Protein AF-A0A1Q3WWW4-F1 (afdb_monomer_lite)

Secondary structure (DSSP, 8-state):
-HHHHHHHHHHHHHHIIIIISSTTTTTS-HHHHHHHHHHHHHHHHHHHHHHHTT-S-HHHHHHHHHHHHHHHHHHHHHHHHHHHH----HHHHHHHHHHHHHHHSSHHHHHHHHHHHHHHHHS----

Structure (mmCIF, N/CA/C/O backbone):
data_AF-A0A1Q3WWW4-F1
#
_entry.id   AF-A0A1Q3WWW4-F1
#
loop_
_atom_site.group_PDB
_atom_site.id
_atom_site.type_symbol
_atom_site.label_atom_id
_atom_site.label_alt_id
_atom_site.label_comp_id
_atom_site.label_asym_id
_atom_site.label_entity_id
_atom_site.label_seq_id
_atom_site.pdbx_PDB_ins_code
_atom_site.Cartn_x
_atom_site.Cartn_y
_atom_site.Cartn_z
_atom_site.occupancy
_atom_site.B_iso_or_equiv
_atom_site.auth_seq_id
_atom_site.auth_comp_id
_atom_site.auth_asym_id
_atom_site.auth_atom_id
_atom_site.pdbx_PDB_model_num
ATOM 1 N N . MET A 1 1 ? -10.624 8.263 11.941 1.00 84.12 1 MET A N 1
ATOM 2 C CA . MET A 1 1 ? -11.053 7.306 10.898 1.00 84.12 1 MET A CA 1
ATOM 3 C C . MET A 1 1 ? -11.482 8.003 9.623 1.00 84.12 1 MET A C 1
ATOM 5 O O . MET A 1 1 ? -10.753 7.874 8.657 1.00 84.12 1 MET A O 1
ATOM 9 N N . TRP A 1 2 ? -12.569 8.783 9.613 1.00 86.62 2 TRP A N 1
ATOM 10 C CA . TRP A 1 2 ? -13.037 9.463 8.392 1.00 86.62 2 TRP A CA 1
ATOM 11 C C . TRP A 1 2 ? -11.989 10.378 7.749 1.00 86.62 2 TRP A C 1
ATOM 13 O O . TRP A 1 2 ? -11.775 10.297 6.549 1.00 86.62 2 TRP A O 1
ATOM 23 N N . LEU A 1 3 ? -11.243 11.145 8.553 1.00 90.19 3 LEU A N 1
ATOM 24 C CA . LEU A 1 3 ? -10.111 11.938 8.055 1.00 90.19 3 LEU A CA 1
ATOM 25 C C . LEU A 1 3 ? -9.035 11.080 7.372 1.00 90.19 3 LEU A C 1
ATOM 27 O O . LEU A 1 3 ? -8.548 11.445 6.312 1.00 90.19 3 LEU A O 1
ATOM 31 N N . ALA A 1 4 ? -8.690 9.922 7.943 1.00 90.06 4 ALA A N 1
ATOM 32 C CA . ALA A 1 4 ? -7.720 9.016 7.329 1.00 90.06 4 ALA A CA 1
ATOM 33 C C . ALA A 1 4 ? -8.258 8.413 6.025 1.00 90.06 4 ALA A C 1
ATOM 35 O O . ALA A 1 4 ? -7.513 8.293 5.064 1.00 90.06 4 ALA A O 1
ATOM 36 N N . PHE A 1 5 ? -9.552 8.095 5.970 1.00 91.25 5 PHE A N 1
ATOM 37 C CA . PHE A 1 5 ? -10.196 7.610 4.753 1.00 91.25 5 PHE A CA 1
ATOM 38 C C . PHE A 1 5 ? -10.179 8.661 3.635 1.00 91.25 5 PHE A C 1
ATOM 40 O O . PHE A 1 5 ? -9.765 8.356 2.523 1.00 91.25 5 PHE A O 1
ATOM 47 N N . ILE A 1 6 ? -10.531 9.914 3.945 1.00 93.62 6 ILE A N 1
ATOM 48 C CA . ILE A 1 6 ? -10.468 11.039 2.996 1.00 93.62 6 ILE A CA 1
ATOM 49 C C . ILE A 1 6 ? -9.032 11.258 2.506 1.00 93.62 6 ILE A C 1
ATOM 51 O O . ILE A 1 6 ? -8.810 11.433 1.312 1.00 93.62 6 ILE A O 1
ATOM 55 N N . LEU A 1 7 ? -8.046 11.199 3.4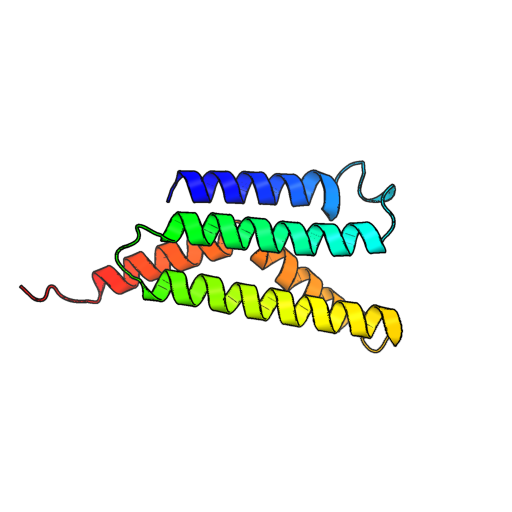06 1.00 93.38 7 LEU A N 1
ATOM 56 C CA . LEU A 1 7 ? -6.635 11.319 3.035 1.00 93.38 7 LEU A CA 1
ATOM 57 C C . LEU A 1 7 ? -6.177 10.170 2.125 1.00 93.38 7 LEU A C 1
ATOM 59 O O . LEU A 1 7 ? -5.471 10.424 1.156 1.00 93.38 7 LEU A O 1
ATOM 63 N N . ILE A 1 8 ? -6.599 8.929 2.384 1.00 92.75 8 ILE A N 1
ATOM 64 C CA . ILE A 1 8 ? -6.300 7.786 1.504 1.00 92.75 8 ILE A CA 1
ATOM 65 C C . ILE A 1 8 ? -6.945 7.980 0.127 1.00 92.75 8 ILE A C 1
ATOM 67 O O . ILE A 1 8 ? -6.294 7.719 -0.878 1.00 92.75 8 ILE A O 1
ATOM 71 N N . ILE A 1 9 ? -8.180 8.490 0.057 1.00 93.75 9 ILE A N 1
ATOM 72 C CA . ILE A 1 9 ? -8.831 8.826 -1.220 1.00 93.75 9 ILE A CA 1
ATOM 73 C C . ILE A 1 9 ? -8.029 9.895 -1.969 1.00 93.75 9 ILE A C 1
ATOM 75 O O . ILE A 1 9 ? -7.773 9.735 -3.158 1.00 93.75 9 ILE A O 1
ATOM 79 N N . ALA A 1 10 ? -7.586 10.954 -1.286 1.00 93.25 10 ALA A N 1
ATOM 80 C CA . ALA A 1 10 ? -6.778 12.006 -1.899 1.00 93.25 10 ALA A CA 1
ATOM 81 C C . ALA A 1 10 ? -5.425 11.477 -2.412 1.00 93.25 10 ALA A C 1
ATOM 83 O O . ALA A 1 10 ? -5.004 11.831 -3.512 1.00 93.25 10 ALA A O 1
ATOM 84 N N . LEU A 1 11 ? -4.765 10.593 -1.655 1.00 92.12 11 LEU A N 1
ATOM 85 C CA . LEU A 1 11 ? -3.526 9.929 -2.077 1.00 92.12 11 LEU A CA 1
ATOM 86 C C . LEU A 1 11 ? -3.753 9.000 -3.276 1.00 92.12 11 LEU A C 1
ATOM 88 O O . LEU A 1 11 ? -2.967 9.028 -4.218 1.00 92.12 11 LEU A O 1
ATOM 92 N N . CYS A 1 12 ? -4.838 8.223 -3.273 1.00 91.38 12 CYS A N 1
ATOM 93 C CA . CYS A 1 12 ? -5.232 7.374 -4.397 1.00 91.38 12 CYS A CA 1
ATOM 94 C C . CYS A 1 12 ? -5.518 8.205 -5.654 1.00 91.38 12 CYS A C 1
ATOM 96 O O . CYS A 1 12 ? -5.105 7.837 -6.751 1.00 91.38 12 CYS A O 1
ATOM 98 N N . TRP A 1 13 ? -6.207 9.337 -5.504 1.00 90.62 13 TRP A N 1
ATOM 99 C CA . TRP A 1 13 ? -6.474 10.254 -6.608 1.00 90.62 13 TRP A CA 1
ATOM 100 C C . TRP A 1 13 ? -5.179 10.848 -7.174 1.00 90.62 13 TRP A C 1
ATOM 102 O O . TRP A 1 13 ? -5.008 10.907 -8.390 1.00 90.62 13 TRP A O 1
ATOM 112 N N . LEU A 1 14 ? -4.232 11.220 -6.305 1.00 88.62 14 LEU A N 1
ATOM 113 C CA . LEU A 1 14 ? -2.906 11.686 -6.714 1.00 88.62 14 LEU A CA 1
ATOM 114 C C . LEU A 1 14 ? -2.160 10.592 -7.490 1.00 88.62 14 LEU A C 1
ATOM 116 O O . LEU A 1 14 ? -1.618 10.871 -8.559 1.00 88.62 14 LEU A O 1
ATOM 120 N N . ASP A 1 15 ? -2.176 9.348 -7.004 1.00 86.06 15 ASP A N 1
ATOM 121 C CA . ASP A 1 15 ? -1.559 8.221 -7.710 1.00 86.06 15 ASP A CA 1
ATOM 122 C C . ASP A 1 15 ? -2.132 8.042 -9.114 1.00 86.06 15 ASP A C 1
ATOM 124 O O . ASP A 1 15 ? -1.390 7.954 -10.096 1.00 86.06 15 ASP A O 1
ATOM 128 N N . TYR A 1 16 ? -3.457 8.080 -9.219 1.00 84.38 16 TYR A N 1
ATOM 129 C CA . TYR A 1 16 ? -4.155 7.941 -10.485 1.00 84.38 16 TYR A CA 1
ATOM 130 C C . TYR A 1 16 ? -3.798 9.068 -11.467 1.00 84.38 16 TYR A C 1
ATOM 132 O O . TYR A 1 16 ? -3.390 8.804 -12.601 1.00 84.38 16 TYR A O 1
ATOM 140 N N . GLN A 1 17 ? -3.846 10.320 -11.007 1.00 83.06 17 GLN A N 1
ATOM 141 C CA . GLN A 1 17 ? -3.647 11.502 -11.846 1.00 83.06 17 GLN A CA 1
ATOM 142 C C . GLN A 1 17 ? -2.185 11.734 -12.253 1.00 83.06 17 GLN A C 1
ATOM 144 O O . GLN A 1 17 ? -1.923 12.265 -13.330 1.00 83.06 17 GLN A O 1
ATOM 149 N N . PHE A 1 18 ? -1.209 11.384 -11.417 1.00 78.69 18 PHE A N 1
ATOM 150 C CA . PHE A 1 18 ? 0.200 11.687 -11.702 1.00 78.69 18 PHE A CA 1
ATOM 151 C C . PHE A 1 18 ? 1.004 10.479 -12.161 1.00 78.69 18 PHE A C 1
ATOM 153 O O . PHE A 1 18 ? 1.945 10.649 -12.941 1.00 78.69 18 PHE A O 1
ATOM 160 N N . PHE A 1 19 ? 0.656 9.281 -11.692 1.00 75.88 19 PHE A N 1
ATOM 161 C CA . PHE A 1 19 ? 1.489 8.100 -11.875 1.00 75.88 19 PHE A CA 1
ATOM 162 C C . PHE A 1 19 ? 0.797 6.964 -12.616 1.00 75.88 19 PHE A C 1
ATOM 164 O O . PHE A 1 19 ? 1.516 6.137 -13.157 1.00 75.88 19 PHE A O 1
ATOM 171 N N . THR A 1 20 ? -0.533 6.885 -12.692 1.00 72.38 20 THR A N 1
ATOM 172 C CA . THR A 1 20 ? -1.206 5.778 -13.400 1.00 72.38 20 THR A CA 1
ATOM 173 C C . THR A 1 20 ? -1.708 6.192 -14.783 1.00 72.38 20 THR A C 1
ATOM 175 O O . THR A 1 20 ? -1.267 5.580 -15.758 1.00 72.38 20 THR A O 1
ATOM 178 N N . GLU A 1 21 ? -2.517 7.253 -14.892 1.00 65.81 21 GLU A N 1
ATOM 179 C CA . GLU A 1 21 ? -3.215 7.609 -16.145 1.00 65.81 21 GLU A CA 1
ATOM 180 C C . GLU A 1 21 ? -3.083 9.070 -16.613 1.00 65.81 21 GLU A C 1
ATOM 182 O O . GLU A 1 21 ? -3.385 9.357 -17.768 1.00 65.81 21 GLU A O 1
ATOM 187 N N . GLY A 1 22 ? -2.645 10.025 -15.785 1.00 60.66 22 GLY A N 1
ATOM 188 C CA . GLY A 1 22 ? -2.691 11.437 -16.200 1.00 60.66 22 GLY A CA 1
ATOM 189 C C . GLY A 1 22 ? -1.490 11.961 -17.003 1.00 60.66 22 GLY A C 1
ATOM 190 O O . GLY A 1 22 ? -0.479 11.290 -17.212 1.00 60.66 22 GLY A O 1
ATOM 191 N N . LEU A 1 23 ? -1.602 13.234 -17.419 1.00 56.06 23 LEU A N 1
ATOM 192 C CA . LEU A 1 23 ? -0.761 13.952 -18.402 1.00 56.06 23 LEU A CA 1
ATOM 193 C C . LEU A 1 23 ? 0.769 13.828 -18.243 1.00 56.06 23 LEU A C 1
ATOM 195 O O . LEU A 1 23 ? 1.498 14.040 -19.210 1.00 56.06 23 LEU A O 1
ATOM 199 N N . LYS A 1 24 ? 1.282 13.519 -17.045 1.00 55.84 24 LYS A N 1
ATOM 200 C CA . LYS A 1 24 ? 2.727 13.394 -16.769 1.00 55.84 24 LYS A CA 1
ATOM 201 C C . LYS A 1 24 ? 3.240 11.952 -16.733 1.00 55.84 24 LYS A C 1
ATOM 203 O O . LYS A 1 24 ? 4.456 11.764 -16.702 1.00 55.84 24 LYS A O 1
ATOM 208 N N . ALA A 1 25 ? 2.366 10.946 -16.784 1.00 59.53 25 ALA A N 1
ATOM 209 C CA . ALA A 1 25 ? 2.756 9.537 -16.711 1.00 59.53 25 ALA A CA 1
ATOM 210 C C . ALA A 1 25 ? 3.650 9.114 -17.892 1.00 59.53 25 ALA A C 1
ATOM 212 O O . ALA A 1 25 ? 4.567 8.315 -17.709 1.00 59.53 25 ALA A O 1
ATOM 213 N N . HIS A 1 26 ? 3.432 9.701 -19.075 1.00 61.81 26 HIS A N 1
ATOM 214 C CA . HIS A 1 26 ? 4.249 9.472 -20.274 1.00 61.81 26 HIS A CA 1
ATOM 215 C C . HIS A 1 26 ? 5.560 10.276 -20.294 1.00 61.81 26 HIS A C 1
ATOM 217 O O . HIS A 1 26 ? 6.470 9.942 -21.045 1.00 61.81 26 HIS A O 1
ATOM 223 N N . LEU A 1 27 ? 5.670 11.321 -19.466 1.00 66.88 27 LEU A N 1
ATOM 224 C CA . LEU A 1 27 ? 6.847 12.195 -19.390 1.00 66.88 27 LEU A CA 1
ATOM 225 C C . LEU A 1 27 ? 7.849 11.747 -18.314 1.00 66.88 27 LEU A C 1
ATOM 227 O O . LEU A 1 27 ? 8.979 12.233 -18.277 1.00 66.88 27 LEU A O 1
ATOM 231 N N . MET A 1 28 ? 7.457 10.839 -17.414 1.00 72.81 28 MET A N 1
ATOM 232 C CA . MET A 1 28 ? 8.337 10.322 -16.368 1.00 72.81 28 MET A CA 1
ATOM 233 C C . MET A 1 28 ? 9.080 9.065 -16.808 1.00 72.81 28 MET A C 1
ATOM 235 O O . MET A 1 28 ? 8.492 8.104 -17.297 1.00 72.81 28 MET A O 1
ATOM 239 N N . ALA A 1 29 ? 10.383 9.036 -16.517 1.00 80.50 29 ALA A N 1
ATOM 240 C CA . ALA A 1 29 ? 11.187 7.833 -16.674 1.00 80.50 29 ALA A CA 1
ATOM 241 C C . ALA A 1 29 ? 10.574 6.657 -15.879 1.00 80.50 29 ALA A C 1
ATOM 243 O O . ALA A 1 29 ? 10.187 6.837 -14.715 1.00 80.50 29 ALA A O 1
ATOM 244 N N . PRO A 1 30 ? 10.543 5.438 -16.448 1.00 77.62 30 PRO A N 1
ATOM 245 C CA . PRO A 1 30 ? 9.860 4.288 -15.852 1.00 77.62 30 PRO A CA 1
ATOM 246 C C . PRO A 1 30 ? 10.401 3.924 -14.463 1.00 77.62 30 PRO A C 1
ATOM 248 O O . PRO A 1 30 ? 9.641 3.512 -13.590 1.00 77.62 30 PRO A O 1
ATOM 251 N N . GLN A 1 31 ? 11.697 4.135 -14.215 1.00 78.88 31 GLN A N 1
ATOM 252 C CA . GLN A 1 31 ? 12.314 3.921 -12.902 1.00 78.88 31 GLN A CA 1
ATOM 253 C C . GLN A 1 31 ? 11.775 4.888 -11.838 1.00 78.88 31 GLN A C 1
ATOM 255 O O . GLN A 1 31 ? 11.406 4.459 -10.745 1.00 78.88 31 GLN A O 1
ATOM 260 N N . LYS A 1 32 ? 11.666 6.184 -12.165 1.00 83.19 32 LYS A N 1
ATOM 261 C CA . LYS A 1 32 ? 11.140 7.201 -11.240 1.00 83.19 32 LYS A CA 1
ATOM 262 C C . LYS A 1 32 ? 9.686 6.906 -10.877 1.00 83.19 32 LYS A C 1
ATOM 264 O O . LYS A 1 32 ? 9.326 6.978 -9.707 1.00 83.19 32 LYS A O 1
ATOM 269 N N . ARG A 1 33 ? 8.881 6.492 -11.858 1.00 82.69 33 ARG A N 1
ATOM 270 C CA . ARG A 1 33 ? 7.477 6.104 -11.661 1.00 82.69 33 ARG A CA 1
ATOM 271 C C . ARG A 1 33 ? 7.333 4.928 -10.684 1.00 82.69 33 ARG A C 1
ATOM 273 O O . ARG A 1 33 ? 6.534 5.002 -9.757 1.00 82.69 33 ARG A O 1
ATOM 280 N N . ARG A 1 34 ? 8.157 3.881 -10.826 1.00 83.56 34 ARG A N 1
ATOM 281 C CA . ARG A 1 34 ? 8.162 2.717 -9.912 1.00 83.56 34 ARG A CA 1
ATOM 282 C C . ARG A 1 34 ? 8.480 3.111 -8.466 1.00 83.56 34 ARG A C 1
ATOM 284 O O . ARG A 1 34 ? 7.790 2.667 -7.553 1.00 83.56 34 ARG A O 1
ATOM 291 N N . ILE A 1 35 ? 9.485 3.966 -8.266 1.00 86.81 35 ILE A N 1
ATOM 292 C CA . ILE A 1 35 ? 9.867 4.459 -6.932 1.00 86.81 35 ILE A CA 1
ATOM 293 C C . ILE A 1 35 ? 8.738 5.295 -6.320 1.00 86.81 35 ILE A C 1
ATOM 295 O O . ILE A 1 35 ? 8.410 5.112 -5.150 1.00 86.81 35 ILE A O 1
ATOM 299 N N . MET A 1 36 ? 8.106 6.172 -7.105 1.00 88.75 36 MET A N 1
ATOM 300 C CA . MET A 1 36 ? 7.007 7.012 -6.619 1.00 88.75 36 MET A CA 1
ATOM 301 C C . MET A 1 36 ? 5.800 6.191 -6.171 1.00 88.75 36 MET A C 1
ATOM 303 O O . MET A 1 36 ? 5.254 6.470 -5.108 1.00 88.75 36 MET A O 1
ATOM 307 N N . HIS A 1 37 ? 5.432 5.136 -6.903 1.00 89.56 37 HIS A N 1
ATOM 308 C CA . HIS A 1 37 ? 4.356 4.250 -6.458 1.00 89.56 37 HIS A CA 1
ATOM 309 C C . HIS A 1 37 ? 4.678 3.554 -5.125 1.00 89.56 37 HIS A C 1
ATOM 311 O O . HIS A 1 37 ? 3.801 3.440 -4.274 1.00 89.56 37 HIS A O 1
ATOM 317 N N . LEU A 1 38 ? 5.926 3.115 -4.911 1.00 90.00 38 LEU A N 1
ATOM 318 C CA . LEU A 1 38 ? 6.339 2.524 -3.631 1.00 90.00 38 LEU A CA 1
ATOM 319 C C . LEU A 1 38 ? 6.279 3.543 -2.488 1.00 90.00 38 LEU A C 1
ATOM 321 O O . LEU A 1 38 ? 5.760 3.233 -1.417 1.00 90.00 38 LEU A O 1
ATOM 325 N N . LEU A 1 39 ? 6.754 4.770 -2.722 1.00 91.81 39 LEU A N 1
ATOM 326 C CA . LEU A 1 39 ? 6.654 5.859 -1.746 1.00 91.81 39 LEU A CA 1
ATOM 327 C C . LEU A 1 39 ? 5.196 6.173 -1.400 1.00 91.81 39 LEU A C 1
ATOM 329 O O . LEU A 1 39 ? 4.865 6.352 -0.229 1.00 91.81 39 LEU A O 1
ATOM 333 N N . LEU A 1 40 ? 4.314 6.186 -2.396 1.00 91.81 40 LEU A N 1
ATOM 334 C CA . LEU A 1 40 ? 2.895 6.451 -2.196 1.00 91.81 40 LEU A CA 1
ATOM 335 C C . LEU A 1 40 ? 2.217 5.318 -1.409 1.00 91.81 40 LEU A C 1
ATOM 337 O O . LEU A 1 40 ? 1.428 5.595 -0.504 1.00 91.81 40 LEU A O 1
ATOM 341 N N . LEU A 1 41 ? 2.606 4.060 -1.646 1.00 92.56 41 LEU A N 1
ATOM 342 C CA . LEU A 1 41 ? 2.176 2.915 -0.836 1.00 92.56 41 LEU A CA 1
ATOM 343 C C . LEU A 1 41 ? 2.604 3.071 0.634 1.00 92.56 41 LEU A C 1
ATOM 345 O O . LEU A 1 41 ? 1.807 2.825 1.545 1.00 92.56 41 LEU A O 1
ATOM 349 N N . CYS A 1 42 ? 3.829 3.544 0.885 1.00 94.38 42 CYS A N 1
ATOM 350 C CA . CYS A 1 42 ? 4.306 3.870 2.233 1.00 94.38 42 CYS A CA 1
ATOM 351 C C . CYS A 1 42 ? 3.477 4.995 2.874 1.00 94.38 42 CYS A C 1
ATOM 353 O O . CYS A 1 42 ? 3.087 4.878 4.039 1.00 94.38 42 CYS A O 1
ATOM 355 N N . CYS A 1 43 ? 3.148 6.053 2.124 1.00 94.69 43 CYS A N 1
ATOM 356 C CA . CYS A 1 43 ? 2.285 7.135 2.605 1.00 94.69 43 CYS A CA 1
ATOM 357 C C . CYS A 1 43 ? 0.893 6.620 2.989 1.00 94.69 43 CYS A C 1
ATOM 359 O O . CYS A 1 43 ? 0.436 6.891 4.099 1.00 94.69 43 CYS A O 1
ATOM 361 N N . ILE A 1 44 ? 0.253 5.816 2.134 1.00 94.06 44 ILE A N 1
ATOM 362 C CA . ILE A 1 44 ? -1.054 5.203 2.423 1.00 94.06 44 ILE A CA 1
ATOM 363 C C . ILE A 1 44 ? -0.971 4.320 3.670 1.00 94.06 44 ILE A C 1
ATOM 365 O O . ILE A 1 44 ? -1.837 4.401 4.546 1.00 94.06 44 ILE A O 1
ATOM 369 N N . THR A 1 45 ? 0.096 3.527 3.798 1.00 94.44 45 THR A N 1
ATOM 370 C CA . THR A 1 45 ? 0.335 2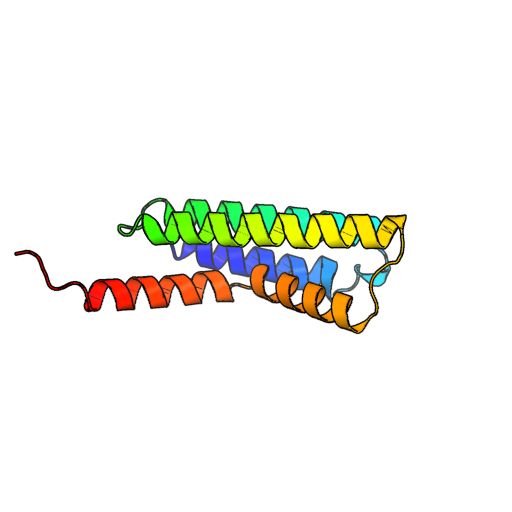.685 4.979 1.00 94.44 45 THR A CA 1
ATOM 371 C C . THR A 1 45 ? 0.357 3.525 6.255 1.00 94.44 45 THR A C 1
ATOM 373 O O . THR A 1 45 ? -0.334 3.188 7.221 1.00 94.44 45 THR A O 1
ATOM 376 N N . ALA A 1 46 ? 1.107 4.632 6.252 1.00 94.81 46 ALA A N 1
ATOM 377 C CA . ALA A 1 46 ? 1.236 5.542 7.387 1.00 94.81 46 ALA A CA 1
ATOM 378 C C . ALA A 1 46 ? -0.089 6.249 7.718 1.00 94.81 46 ALA A C 1
ATOM 380 O O . ALA A 1 46 ? -0.494 6.290 8.884 1.00 94.81 46 ALA A O 1
ATOM 381 N N . THR A 1 47 ? -0.808 6.743 6.705 1.00 94.50 47 THR A N 1
ATOM 382 C CA . THR A 1 47 ? -2.127 7.372 6.871 1.00 94.50 47 THR A CA 1
ATOM 383 C C . THR A 1 47 ? -3.140 6.391 7.454 1.00 94.50 47 THR A C 1
ATOM 385 O O . THR A 1 47 ? -3.864 6.732 8.393 1.00 94.50 47 THR A O 1
ATOM 388 N N . GLY A 1 48 ? -3.167 5.153 6.956 1.00 92.88 48 GLY A N 1
ATOM 389 C CA . GLY A 1 48 ? -4.017 4.100 7.497 1.00 92.88 48 GLY A CA 1
ATOM 390 C C . GLY A 1 48 ? -3.646 3.750 8.935 1.00 92.88 48 GLY A C 1
ATOM 391 O O . GLY A 1 48 ? -4.522 3.728 9.797 1.00 92.88 48 GLY A O 1
ATOM 392 N N . TYR A 1 49 ? -2.356 3.574 9.239 1.00 93.69 49 TYR A N 1
ATOM 393 C CA . TYR A 1 49 ? -1.875 3.320 10.603 1.00 93.69 49 TYR A CA 1
ATOM 394 C C . TYR A 1 49 ? -2.335 4.404 11.586 1.00 93.69 49 TYR A C 1
ATOM 396 O O . TYR A 1 49 ? -2.858 4.088 12.660 1.00 93.69 49 TYR A O 1
ATOM 404 N N . TRP A 1 50 ? -2.202 5.675 11.201 1.00 94.25 50 TRP A N 1
ATOM 405 C CA . TRP A 1 50 ? -2.709 6.806 11.976 1.00 94.25 50 TRP A CA 1
ATOM 406 C C . TRP A 1 50 ? -4.235 6.753 12.133 1.00 94.25 50 TRP A C 1
ATOM 408 O O . TRP A 1 50 ? -4.756 6.920 13.238 1.00 94.25 50 TRP A O 1
ATOM 418 N N . GLY A 1 51 ? -4.960 6.428 11.060 1.00 91.19 51 GLY A N 1
ATOM 419 C CA . GLY A 1 51 ? -6.410 6.235 11.075 1.00 91.19 51 GLY A CA 1
ATOM 420 C C . GLY A 1 51 ? -6.886 5.168 12.062 1.00 91.19 51 GLY A C 1
ATOM 421 O O . GLY A 1 51 ? -7.924 5.359 12.705 1.00 91.19 51 GLY A O 1
ATOM 422 N N . TRP A 1 52 ? -6.110 4.093 12.215 1.00 91.25 52 TRP A N 1
ATOM 423 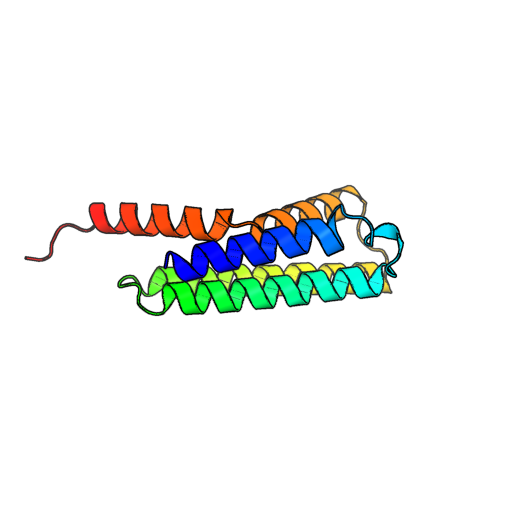C CA . TRP A 1 52 ? -6.369 2.972 13.122 1.00 91.25 52 TRP A CA 1
ATOM 424 C C . TRP A 1 52 ? -5.829 3.178 14.544 1.00 91.25 52 TRP A C 1
ATOM 426 O O . TRP A 1 52 ? -6.136 2.372 15.422 1.00 91.25 52 TRP A O 1
ATOM 436 N N . TYR A 1 53 ? -5.060 4.240 14.815 1.00 87.19 53 TYR A N 1
ATOM 437 C CA . TYR A 1 53 ? -4.406 4.451 16.115 1.00 87.19 53 TYR A CA 1
ATOM 438 C C . TYR A 1 53 ? -5.392 4.477 17.293 1.00 87.19 53 TYR A C 1
ATOM 440 O O . TYR A 1 53 ? -5.099 3.933 18.355 1.00 87.19 53 TYR A O 1
ATOM 448 N N . ARG A 1 54 ? -6.578 5.066 17.089 1.00 78.75 54 ARG A N 1
ATOM 449 C CA . ARG A 1 54 ? -7.637 5.181 18.109 1.00 78.75 54 ARG A CA 1
ATOM 450 C C . ARG A 1 54 ? -8.715 4.094 18.017 1.00 78.75 54 ARG A C 1
ATOM 452 O O . ARG A 1 54 ? -9.716 4.181 18.720 1.00 78.75 54 ARG A O 1
ATOM 459 N N . HIS A 1 55 ? -8.565 3.102 17.138 1.00 83.56 55 HIS A N 1
ATOM 460 C CA . HIS A 1 55 ? -9.586 2.070 16.966 1.00 83.56 55 HIS A CA 1
ATOM 461 C C . HIS A 1 55 ? -9.531 1.049 18.121 1.00 83.56 55 HIS A C 1
ATOM 463 O O . HIS A 1 55 ? -8.436 0.593 18.461 1.00 83.56 55 HIS A O 1
ATOM 469 N N . PRO A 1 56 ? -10.676 0.645 18.710 1.00 81.44 56 PRO A N 1
ATOM 470 C CA . PRO A 1 56 ? -10.698 -0.253 19.872 1.00 81.44 56 PRO A CA 1
ATOM 471 C C . PRO A 1 56 ? -10.085 -1.629 19.572 1.00 81.44 56 PRO A C 1
ATOM 473 O O . PRO A 1 56 ? -9.409 -2.226 20.409 1.00 81.44 56 PRO A O 1
ATOM 476 N N . MET A 1 57 ? -10.255 -2.123 18.344 1.00 83.56 57 MET A N 1
ATOM 477 C CA . MET A 1 57 ? -9.700 -3.406 17.917 1.00 83.56 57 MET A CA 1
ATOM 478 C C . MET A 1 57 ? -8.258 -3.262 17.434 1.00 83.56 57 MET A C 1
ATOM 480 O O . MET A 1 57 ? -7.999 -2.973 16.264 1.00 83.56 57 MET A O 1
ATOM 484 N N . ARG A 1 58 ? -7.306 -3.525 18.336 1.00 86.38 58 ARG A N 1
ATOM 485 C CA . ARG A 1 58 ? -5.860 -3.457 18.050 1.00 86.38 58 ARG A CA 1
ATOM 486 C C . ARG A 1 58 ? -5.405 -4.419 16.944 1.00 86.38 58 ARG A C 1
ATOM 488 O O . ARG A 1 58 ? -4.394 -4.147 16.298 1.00 86.38 58 ARG A O 1
ATOM 495 N N . TRP A 1 59 ? -6.120 -5.527 16.729 1.00 89.19 59 TRP A N 1
ATOM 496 C CA . TRP A 1 59 ? -5.770 -6.519 15.706 1.00 89.19 59 TRP A CA 1
ATOM 497 C C . TRP A 1 59 ? -5.899 -5.959 14.283 1.00 89.19 59 TRP A C 1
ATOM 499 O O . TRP A 1 59 ? -5.050 -6.264 13.453 1.00 89.19 59 TRP A O 1
ATOM 509 N N . ILE A 1 60 ? -6.861 -5.064 14.025 1.00 90.94 60 ILE A N 1
ATOM 510 C CA . ILE A 1 60 ? -7.054 -4.447 12.700 1.00 90.94 60 ILE A CA 1
ATOM 511 C C . ILE A 1 60 ? -5.834 -3.616 12.312 1.00 90.94 60 ILE A C 1
ATOM 513 O O . ILE A 1 60 ? -5.331 -3.720 11.198 1.00 90.94 60 ILE A O 1
ATOM 517 N N . LYS A 1 61 ? -5.300 -2.843 13.264 1.00 91.38 61 LYS A N 1
ATOM 518 C CA . LYS A 1 61 ? -4.076 -2.064 13.057 1.00 91.38 61 LYS A CA 1
ATOM 519 C C . LYS A 1 61 ? -2.882 -2.966 12.731 1.00 91.38 61 LYS A C 1
ATOM 521 O O . LYS A 1 61 ? -2.103 -2.642 11.842 1.00 91.38 61 LYS A O 1
ATOM 526 N N . LYS A 1 62 ? -2.731 -4.085 13.453 1.00 92.06 62 LYS A N 1
ATOM 527 C CA . LYS A 1 62 ? -1.654 -5.057 13.198 1.00 92.06 62 LYS A CA 1
ATOM 528 C C . LYS A 1 62 ? -1.797 -5.687 11.814 1.00 92.06 62 LYS A C 1
ATOM 530 O O . LYS A 1 62 ? -0.813 -5.752 11.088 1.00 92.06 62 LYS A O 1
ATOM 535 N N . LEU A 1 63 ? -3.013 -6.090 11.447 1.00 94.12 63 LEU A N 1
ATOM 536 C CA . LEU A 1 63 ? -3.309 -6.681 10.146 1.00 94.12 63 LEU A CA 1
ATOM 537 C C . LEU A 1 63 ? -3.037 -5.694 9.006 1.00 94.12 63 LEU A C 1
ATOM 539 O O . LEU A 1 63 ? -2.384 -6.064 8.039 1.00 94.12 63 LEU A O 1
ATOM 543 N N . TRP A 1 64 ? -3.453 -4.432 9.152 1.00 94.94 64 TRP A N 1
ATOM 544 C CA . TRP A 1 64 ? -3.150 -3.364 8.195 1.00 94.94 64 TRP A CA 1
ATOM 545 C C . TRP A 1 64 ? -1.646 -3.254 7.934 1.00 94.94 64 TRP A C 1
ATOM 547 O O . TRP A 1 64 ? -1.202 -3.373 6.797 1.00 94.94 64 TRP A O 1
ATOM 557 N N . VAL A 1 65 ? -0.851 -3.079 8.993 1.00 94.81 65 VAL A N 1
ATOM 558 C CA . VAL A 1 65 ? 0.606 -2.932 8.864 1.00 94.81 65 VAL A CA 1
ATOM 559 C C . VAL A 1 65 ? 1.236 -4.184 8.258 1.00 94.81 65 VAL A C 1
ATOM 561 O O . VAL A 1 65 ? 2.072 -4.071 7.370 1.00 94.81 65 VAL A O 1
ATOM 564 N N . PHE A 1 66 ? 0.818 -5.371 8.697 1.00 95.75 66 PHE A N 1
ATOM 565 C CA . PHE A 1 66 ? 1.341 -6.638 8.195 1.00 95.75 66 PHE A CA 1
ATOM 566 C C . PHE A 1 66 ? 1.097 -6.819 6.690 1.00 95.75 66 PHE A C 1
ATOM 568 O O . PHE A 1 66 ? 2.038 -7.101 5.951 1.00 95.75 66 PHE A O 1
ATOM 575 N N . LEU A 1 67 ? -0.139 -6.598 6.226 1.00 95.50 67 LEU A N 1
ATOM 576 C CA . LEU A 1 67 ? -0.496 -6.731 4.811 1.00 95.50 67 LEU A CA 1
ATOM 577 C C . LEU A 1 67 ? 0.280 -5.742 3.933 1.00 95.50 67 LEU A C 1
ATOM 579 O O . LEU A 1 67 ? 0.796 -6.130 2.884 1.00 95.50 67 LEU A O 1
ATOM 583 N N . TYR A 1 68 ? 0.409 -4.485 4.368 1.00 95.38 68 TYR A N 1
ATOM 584 C CA . TYR A 1 68 ? 1.161 -3.480 3.614 1.00 95.38 68 TYR A CA 1
ATOM 585 C C . TYR A 1 68 ? 2.665 -3.755 3.610 1.00 95.38 68 TYR A C 1
ATOM 587 O O . TYR A 1 68 ? 3.283 -3.635 2.558 1.00 95.38 68 TYR A O 1
ATOM 595 N N . LEU A 1 69 ? 3.261 -4.184 4.728 1.00 95.81 69 LEU A N 1
ATOM 596 C CA . LEU A 1 69 ? 4.683 -4.549 4.764 1.00 95.81 69 LEU A CA 1
ATOM 597 C C . LEU A 1 69 ? 4.998 -5.706 3.813 1.00 95.81 69 LEU A C 1
ATOM 599 O O . LEU A 1 69 ? 5.948 -5.611 3.039 1.00 95.81 69 LEU A O 1
ATOM 603 N N . ILE A 1 70 ? 4.180 -6.763 3.827 1.00 95.94 70 ILE A N 1
ATOM 604 C CA . ILE A 1 70 ? 4.339 -7.895 2.906 1.00 95.94 70 ILE A CA 1
ATOM 605 C C . ILE A 1 70 ? 4.188 -7.443 1.456 1.00 95.94 70 ILE A C 1
ATOM 607 O O . ILE A 1 70 ? 4.988 -7.827 0.609 1.00 95.94 70 ILE A O 1
ATOM 611 N N . THR A 1 71 ? 3.194 -6.604 1.172 1.00 94.38 71 THR A N 1
ATOM 612 C CA . THR A 1 71 ? 2.945 -6.104 -0.184 1.00 94.38 71 THR A CA 1
ATOM 613 C C . THR A 1 71 ? 4.104 -5.248 -0.690 1.00 94.38 71 THR A C 1
ATOM 615 O O . THR A 1 71 ? 4.585 -5.468 -1.799 1.00 94.38 71 THR A O 1
ATOM 618 N N . ILE A 1 72 ? 4.606 -4.314 0.124 1.00 94.38 72 ILE A N 1
ATOM 619 C CA . ILE A 1 72 ? 5.769 -3.480 -0.215 1.00 94.38 72 ILE A CA 1
ATOM 620 C C . ILE A 1 72 ? 6.990 -4.361 -0.473 1.00 94.38 72 ILE A C 1
ATOM 622 O O . ILE A 1 72 ? 7.690 -4.158 -1.464 1.00 94.38 72 ILE A O 1
ATOM 626 N N . PHE A 1 73 ? 7.226 -5.352 0.389 1.00 94.81 73 PHE A N 1
ATOM 627 C CA . PHE A 1 73 ? 8.348 -6.273 0.248 1.00 94.81 73 PHE A CA 1
ATOM 628 C C . PHE A 1 73 ? 8.249 -7.095 -1.043 1.00 94.81 73 PHE A C 1
ATOM 630 O O . PHE A 1 73 ? 9.193 -7.108 -1.827 1.00 94.81 73 PHE A O 1
ATOM 637 N N . LEU A 1 74 ? 7.092 -7.706 -1.318 1.00 93.75 74 LEU A N 1
ATOM 638 C CA . LEU A 1 74 ? 6.856 -8.489 -2.535 1.00 93.75 74 LEU A CA 1
ATOM 639 C C . LEU A 1 74 ? 7.038 -7.650 -3.802 1.00 93.75 74 LEU A C 1
ATOM 641 O O . LEU A 1 74 ? 7.794 -8.038 -4.691 1.00 93.75 74 LEU A O 1
ATOM 645 N N . ILE A 1 75 ? 6.388 -6.485 -3.877 1.00 92.94 75 ILE A N 1
ATOM 646 C CA . ILE A 1 75 ? 6.487 -5.594 -5.041 1.00 92.94 75 ILE A CA 1
ATOM 647 C C . ILE A 1 75 ? 7.928 -5.097 -5.210 1.00 92.94 75 ILE A C 1
ATOM 649 O O . ILE A 1 75 ? 8.430 -5.048 -6.333 1.00 92.94 75 ILE A O 1
ATOM 653 N N . GLY A 1 76 ? 8.608 -4.756 -4.112 1.00 91.50 76 GLY A N 1
ATOM 654 C CA . GLY A 1 76 ? 10.002 -4.319 -4.121 1.00 91.50 76 GLY A CA 1
ATOM 655 C C . GLY A 1 76 ? 10.949 -5.398 -4.644 1.00 91.50 76 GLY A C 1
ATOM 656 O O . GLY A 1 76 ? 11.710 -5.143 -5.575 1.00 91.50 76 GLY A O 1
ATOM 657 N N . CYS A 1 77 ? 10.868 -6.616 -4.105 1.00 92.44 77 CYS A N 1
ATOM 658 C CA . CYS A 1 77 ? 11.694 -7.744 -4.534 1.00 92.44 77 CYS A CA 1
ATOM 659 C C . CYS A 1 77 ? 11.447 -8.116 -5.998 1.00 92.44 77 CYS A C 1
ATOM 661 O O . CYS A 1 77 ? 12.403 -8.244 -6.760 1.00 92.44 77 CYS A O 1
ATOM 663 N N . ILE A 1 78 ? 10.183 -8.235 -6.416 1.00 91.75 78 ILE A N 1
ATOM 664 C CA . ILE A 1 78 ? 9.843 -8.564 -7.807 1.00 91.75 78 ILE A CA 1
ATOM 665 C C . ILE A 1 78 ? 10.299 -7.444 -8.744 1.00 91.75 78 ILE A C 1
ATOM 667 O O . ILE A 1 78 ? 10.883 -7.718 -9.789 1.00 91.75 78 ILE A O 1
ATOM 671 N N . GLY A 1 79 ? 10.107 -6.181 -8.356 1.00 89.06 79 GLY A N 1
ATOM 672 C CA . GLY A 1 79 ? 10.564 -5.030 -9.130 1.00 89.06 79 GLY A CA 1
ATOM 673 C C . GLY A 1 79 ? 12.083 -4.989 -9.314 1.00 89.06 79 GLY A C 1
ATOM 674 O O . GLY A 1 79 ? 12.549 -4.686 -10.414 1.00 89.06 79 GLY A O 1
ATOM 675 N N . LEU A 1 80 ? 12.851 -5.321 -8.271 1.00 89.69 80 LEU A N 1
ATOM 676 C CA . LEU A 1 80 ? 14.315 -5.404 -8.321 1.00 89.69 80 LEU A CA 1
ATOM 677 C C . LEU A 1 80 ? 14.793 -6.570 -9.191 1.00 89.69 80 LEU A C 1
ATOM 679 O O . LEU A 1 80 ? 15.629 -6.374 -10.071 1.00 89.69 80 LEU A O 1
ATOM 683 N N . LEU A 1 81 ? 14.231 -7.764 -8.990 1.00 91.94 81 LEU A N 1
ATOM 684 C CA . LEU A 1 81 ? 14.563 -8.951 -9.779 1.00 91.94 81 LEU A CA 1
ATOM 685 C C . LEU A 1 81 ? 14.225 -8.757 -11.259 1.00 91.9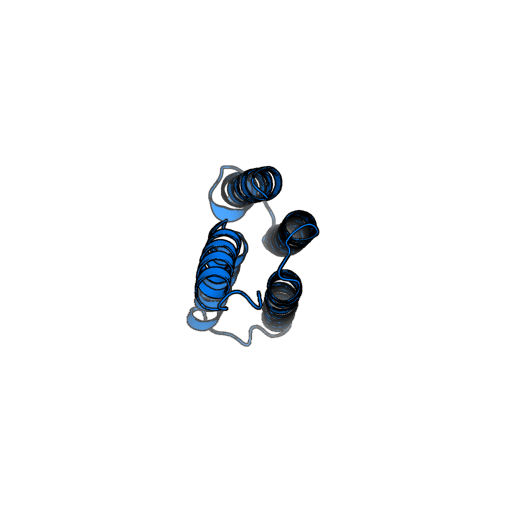4 81 LEU A C 1
ATOM 687 O O . LEU A 1 81 ? 15.040 -9.081 -12.119 1.00 91.94 81 LEU A O 1
ATOM 691 N N . GLN A 1 82 ? 13.068 -8.165 -11.563 1.00 90.69 82 GLN A N 1
ATOM 692 C CA . GLN A 1 82 ? 12.692 -7.857 -12.939 1.00 90.69 82 GLN A CA 1
ATOM 693 C C . GLN A 1 82 ? 13.626 -6.824 -13.566 1.00 90.69 82 GLN A C 1
ATOM 695 O O . GLN A 1 82 ? 13.928 -6.918 -14.751 1.00 90.69 82 GLN A O 1
ATOM 700 N N . TRP A 1 83 ? 14.083 -5.832 -12.799 1.00 86.56 83 TRP A N 1
ATOM 701 C CA . TRP A 1 83 ? 15.007 -4.826 -13.316 1.00 86.56 83 TRP A CA 1
ATOM 702 C C . TRP A 1 83 ? 16.383 -5.414 -13.646 1.00 86.56 83 TRP A C 1
ATOM 704 O O . TRP A 1 83 ? 16.929 -5.084 -14.697 1.00 86.56 83 TRP A O 1
ATOM 714 N N . GLN A 1 84 ? 16.911 -6.290 -12.789 1.00 91.56 84 GLN A N 1
ATOM 715 C CA . GLN A 1 84 ? 18.255 -6.849 -12.940 1.00 91.56 84 GLN A CA 1
ATOM 716 C C . GLN A 1 84 ? 18.311 -8.033 -13.916 1.00 91.56 84 GLN A C 1
ATOM 718 O O . GLN A 1 84 ? 19.267 -8.153 -14.675 1.00 91.56 84 GLN A O 1
ATOM 723 N N . TYR A 1 85 ? 17.309 -8.914 -13.880 1.00 91.62 85 TYR A N 1
ATOM 724 C CA . TYR A 1 85 ? 17.379 -10.233 -14.517 1.00 91.62 85 TYR A CA 1
ATOM 725 C C . TYR A 1 85 ? 16.253 -10.511 -15.525 1.00 91.62 85 TYR A C 1
ATOM 727 O O . TYR A 1 85 ? 16.320 -11.521 -16.214 1.00 91.62 85 TYR A O 1
ATOM 735 N N . GLN A 1 86 ? 15.225 -9.654 -15.609 1.00 89.50 86 GLN A N 1
ATOM 736 C CA . GLN A 1 86 ? 14.047 -9.837 -16.479 1.00 89.50 86 GLN A CA 1
ATOM 737 C C . GLN A 1 86 ? 13.402 -11.235 -16.391 1.00 89.50 86 GLN A C 1
ATOM 739 O O . GLN A 1 86 ? 13.042 -11.834 -17.398 1.00 89.50 86 GLN A O 1
ATOM 744 N N . LEU A 1 87 ? 13.272 -11.760 -15.170 1.00 89.06 87 LEU A N 1
ATOM 745 C CA . LEU A 1 87 ? 12.873 -13.152 -14.918 1.00 89.06 87 LEU A CA 1
ATOM 746 C C . LEU A 1 87 ? 11.379 -13.434 -15.106 1.00 89.06 87 LEU A C 1
ATOM 748 O O . LEU A 1 87 ? 10.997 -14.597 -15.191 1.00 89.06 87 LEU A O 1
ATOM 752 N N . PHE A 1 88 ? 10.531 -12.406 -15.083 1.00 90.50 88 PHE A N 1
ATOM 753 C CA . PHE A 1 88 ? 9.083 -12.569 -15.037 1.00 90.50 88 PHE A CA 1
ATOM 754 C C . PHE A 1 88 ? 8.419 -12.150 -16.346 1.00 90.50 88 PHE A C 1
ATOM 756 O O . PHE A 1 88 ? 8.676 -11.065 -16.877 1.00 90.50 88 PHE A O 1
ATOM 763 N N . ASP A 1 89 ? 7.496 -12.996 -16.799 1.00 91.00 89 ASP A N 1
ATOM 764 C CA . ASP A 1 89 ? 6.628 -12.731 -17.940 1.00 91.00 89 ASP A CA 1
ATOM 765 C C . ASP A 1 89 ? 5.548 -11.689 -17.622 1.00 91.00 89 ASP A C 1
ATOM 767 O O . ASP A 1 89 ? 5.198 -11.432 -16.465 1.00 91.00 89 ASP A O 1
ATOM 771 N N . HIS A 1 90 ? 4.953 -11.140 -18.682 1.00 87.19 90 HIS A N 1
ATOM 772 C CA . HIS A 1 90 ? 3.918 -10.105 -18.618 1.00 87.19 90 HIS A CA 1
ATOM 773 C C . HIS A 1 90 ? 2.743 -10.484 -17.703 1.00 87.19 90 HIS A C 1
ATOM 775 O O . HIS A 1 90 ? 2.324 -9.669 -16.889 1.00 87.19 90 HIS A O 1
ATOM 781 N N . ASN A 1 91 ? 2.298 -11.745 -17.731 1.00 90.00 91 ASN A N 1
ATOM 782 C CA . ASN A 1 91 ? 1.203 -12.224 -16.880 1.00 90.00 91 ASN A CA 1
ATOM 783 C C . ASN A 1 91 ? 1.491 -12.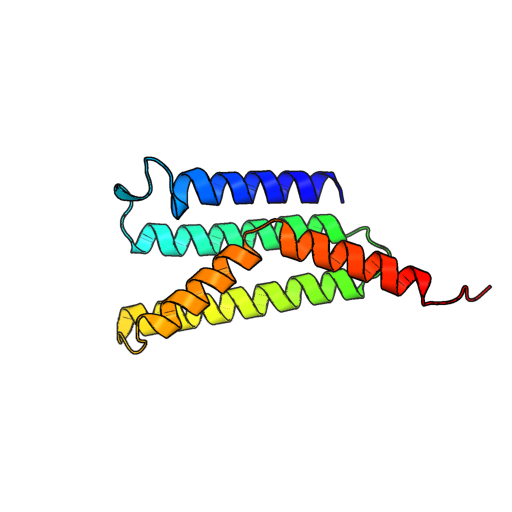044 -15.380 1.00 90.00 91 ASN A C 1
ATOM 785 O O . ASN A 1 91 ? 0.612 -11.663 -14.609 1.00 90.00 91 ASN A O 1
ATOM 789 N N . VAL A 1 92 ? 2.728 -12.311 -14.947 1.00 89.00 92 VAL A N 1
ATOM 790 C CA . VAL A 1 92 ? 3.121 -12.156 -13.538 1.00 89.00 92 VAL A CA 1
ATOM 791 C C . VAL A 1 92 ? 3.186 -10.674 -13.177 1.00 89.00 92 VAL A C 1
ATOM 793 O O . VAL A 1 92 ? 2.725 -10.269 -12.109 1.00 89.00 92 VAL A O 1
ATOM 796 N N . LEU A 1 93 ? 3.718 -9.848 -14.078 1.00 88.75 93 LEU A N 1
ATOM 797 C CA . LEU A 1 93 ? 3.818 -8.403 -13.877 1.00 88.75 93 LEU A CA 1
ATOM 798 C C . LEU A 1 93 ? 2.440 -7.734 -13.783 1.00 88.75 93 LEU A C 1
ATOM 800 O O . LEU A 1 93 ? 2.269 -6.831 -12.960 1.00 88.75 93 LEU A O 1
ATOM 804 N N . ASP A 1 94 ? 1.456 -8.213 -14.541 1.00 88.81 94 ASP A N 1
ATOM 805 C CA . ASP A 1 94 ? 0.076 -7.720 -14.502 1.00 88.81 94 ASP A CA 1
ATOM 806 C C . ASP A 1 94 ? -0.611 -8.032 -13.169 1.00 88.81 94 ASP A C 1
ATOM 808 O O . ASP A 1 94 ? -1.288 -7.173 -12.597 1.00 88.81 94 ASP A O 1
ATOM 812 N N . VAL A 1 95 ? -0.377 -9.218 -12.598 1.00 91.81 95 VAL A N 1
ATOM 813 C CA . VAL A 1 95 ? -0.882 -9.555 -11.256 1.00 91.81 95 VAL A CA 1
ATOM 814 C C . VAL A 1 95 ? -0.283 -8.617 -10.207 1.00 91.81 95 VAL A C 1
ATOM 816 O O . VAL A 1 95 ? -1.005 -8.074 -9.371 1.00 91.81 95 VAL A O 1
ATOM 819 N N . ILE A 1 96 ? 1.026 -8.365 -10.269 1.00 91.44 96 ILE A N 1
ATOM 820 C CA . ILE A 1 96 ? 1.705 -7.445 -9.345 1.00 91.44 96 ILE A CA 1
ATOM 821 C C . ILE A 1 96 ? 1.204 -6.008 -9.508 1.00 91.44 96 ILE A C 1
ATOM 823 O O . ILE A 1 96 ? 1.027 -5.291 -8.518 1.00 91.44 96 ILE A O 1
ATOM 827 N N . PHE A 1 97 ? 0.919 -5.591 -10.739 1.00 89.06 97 PHE A N 1
ATOM 828 C CA . PHE A 1 97 ? 0.281 -4.313 -11.027 1.00 89.06 97 PHE A CA 1
ATOM 829 C C . PHE A 1 97 ? -1.117 -4.220 -10.394 1.00 89.06 97 PHE A C 1
ATOM 831 O O . PHE A 1 97 ? -1.410 -3.225 -9.727 1.00 89.06 97 PHE A O 1
ATOM 838 N N . GLY A 1 98 ? -1.942 -5.261 -10.526 1.00 90.31 98 GLY A N 1
ATOM 839 C CA . GLY A 1 98 ? -3.274 -5.330 -9.920 1.00 90.31 98 GLY A CA 1
ATOM 840 C C . GLY A 1 98 ? -3.237 -5.285 -8.391 1.00 90.31 98 GLY A C 1
ATOM 841 O O . GLY A 1 98 ? -3.966 -4.503 -7.778 1.00 90.31 98 GLY A O 1
ATOM 842 N N . VAL A 1 99 ? -2.328 -6.045 -7.770 1.00 93.06 99 VAL A N 1
ATOM 843 C CA . VAL A 1 99 ? -2.095 -6.008 -6.316 1.00 93.06 99 VAL A CA 1
ATOM 844 C C . VAL A 1 99 ? -1.735 -4.589 -5.878 1.00 93.06 99 VAL A C 1
ATOM 846 O O . VAL A 1 99 ? -2.346 -4.054 -4.954 1.00 93.06 99 VAL A O 1
ATOM 849 N N . ARG A 1 100 ? -0.799 -3.932 -6.569 1.00 93.19 100 ARG A N 1
ATOM 850 C CA . ARG A 1 100 ? -0.411 -2.551 -6.254 1.00 93.19 100 ARG A CA 1
ATOM 851 C C . ARG A 1 100 ? -1.602 -1.595 -6.312 1.00 93.19 100 ARG A C 1
ATOM 853 O O . ARG A 1 100 ? -1.786 -0.825 -5.376 1.00 93.19 100 ARG A O 1
ATOM 860 N N . ILE A 1 101 ? -2.411 -1.645 -7.372 1.00 90.38 101 ILE A N 1
ATOM 861 C CA . ILE A 1 101 ? -3.596 -0.781 -7.510 1.00 90.38 101 ILE A CA 1
ATOM 862 C C . ILE A 1 101 ? -4.577 -1.022 -6.370 1.00 90.38 101 ILE A C 1
ATOM 864 O O . ILE A 1 101 ? -5.046 -0.065 -5.755 1.00 90.38 101 ILE A O 1
ATOM 868 N N . PHE A 1 102 ? -4.851 -2.285 -6.046 1.00 94.25 102 PHE A N 1
ATOM 869 C CA . PHE A 1 102 ? -5.743 -2.623 -4.946 1.00 94.25 102 PHE A CA 1
ATOM 870 C C . PHE A 1 102 ? -5.257 -2.016 -3.623 1.00 94.25 102 PHE A C 1
ATOM 872 O O . PHE A 1 102 ? -6.038 -1.362 -2.932 1.00 94.25 102 PHE A O 1
ATOM 879 N N . PHE A 1 103 ? -3.966 -2.146 -3.302 1.00 93.56 103 PHE A N 1
ATOM 880 C CA . PHE A 1 103 ? -3.380 -1.584 -2.079 1.00 93.56 103 PHE A CA 1
ATOM 881 C C . PHE A 1 103 ? -3.186 -0.057 -2.106 1.00 93.56 103 PHE A C 1
ATOM 883 O O . PHE A 1 103 ? -3.131 0.562 -1.042 1.00 93.56 103 PHE A O 1
ATOM 890 N N . CYS A 1 104 ? -3.133 0.572 -3.281 1.00 91.19 104 CYS A N 1
ATOM 891 C CA . CYS A 1 104 ? -3.189 2.032 -3.418 1.00 91.19 104 CYS A CA 1
ATOM 892 C C . CYS A 1 104 ? -4.613 2.598 -3.305 1.00 91.19 104 CYS A C 1
ATOM 894 O O . CYS A 1 104 ? -4.787 3.795 -3.085 1.00 91.19 104 CYS A O 1
ATOM 896 N N . SER A 1 105 ? -5.636 1.762 -3.470 1.00 92.50 105 SER A N 1
ATOM 897 C CA . SER A 1 105 ? -7.030 2.195 -3.430 1.00 92.50 105 SER A CA 1
ATOM 898 C C . SER A 1 105 ? -7.533 2.402 -1.989 1.00 92.50 105 SER A C 1
ATOM 900 O O . SER A 1 105 ? -6.939 1.900 -1.032 1.00 92.50 105 SER A O 1
ATOM 902 N N . PRO A 1 106 ? -8.674 3.085 -1.788 1.00 93.19 106 PRO A N 1
ATOM 903 C CA . PRO A 1 106 ? -9.340 3.139 -0.484 1.00 93.19 106 PRO A CA 1
ATOM 904 C C . PRO A 1 106 ? -9.990 1.805 -0.064 1.00 93.19 106 PRO A C 1
ATOM 906 O O . PRO A 1 106 ? -10.450 1.682 1.076 1.00 93.19 106 PRO A O 1
ATOM 909 N N . ALA A 1 107 ? -10.033 0.798 -0.948 1.00 93.69 107 ALA A N 1
ATOM 910 C CA . ALA A 1 107 ? -10.746 -0.456 -0.712 1.00 93.69 107 ALA A CA 1
ATOM 911 C C . ALA A 1 107 ? -10.219 -1.261 0.492 1.00 93.69 107 ALA A C 1
ATOM 913 O O . ALA A 1 107 ? -11.044 -1.641 1.324 1.00 93.69 107 ALA A O 1
ATOM 914 N N . PRO A 1 108 ? -8.901 -1.481 0.686 1.00 94.38 108 PRO A N 1
ATOM 915 C CA . PRO A 1 108 ? -8.396 -2.229 1.838 1.00 94.38 108 PRO A CA 1
ATOM 916 C C . PRO A 1 108 ? -8.807 -1.593 3.168 1.00 94.38 108 PRO A C 1
ATOM 918 O O . PRO A 1 108 ? -9.140 -2.294 4.124 1.00 94.38 108 PRO A O 1
ATOM 921 N N . PHE A 1 109 ? -8.829 -0.257 3.229 1.00 93.19 109 PHE A N 1
ATOM 922 C CA . PHE A 1 109 ? -9.233 0.467 4.433 1.00 93.19 109 PHE A CA 1
ATOM 923 C C . PHE A 1 109 ? -10.718 0.241 4.730 1.00 93.19 109 PHE A C 1
ATOM 925 O O . PHE A 1 109 ? -11.091 -0.034 5.871 1.00 93.19 109 PHE A O 1
ATOM 932 N N . PHE A 1 110 ? -11.558 0.311 3.697 1.00 93.44 110 PHE A N 1
ATOM 933 C CA . PHE A 1 110 ? -12.995 0.083 3.811 1.00 93.44 110 PHE A CA 1
ATOM 934 C C . PHE A 1 110 ? -13.337 -1.373 4.164 1.00 93.44 110 PHE A C 1
ATOM 936 O O . PHE A 1 110 ? -14.165 -1.618 5.040 1.00 93.44 110 PHE A O 1
ATOM 943 N N . ILE A 1 111 ? -12.645 -2.344 3.562 1.00 94.50 111 ILE A N 1
ATOM 944 C CA . ILE A 1 111 ? -12.810 -3.774 3.859 1.00 94.50 111 ILE A CA 1
ATOM 945 C C . ILE A 1 111 ? -12.470 -4.059 5.324 1.00 94.50 111 ILE A C 1
ATOM 947 O O . ILE A 1 111 ? -13.269 -4.670 6.034 1.00 94.50 111 ILE A O 1
ATOM 951 N N . LEU A 1 112 ? -11.325 -3.572 5.815 1.00 92.44 112 LEU A N 1
ATOM 952 C CA . LEU A 1 112 ? -10.959 -3.735 7.225 1.00 92.44 112 LEU A CA 1
ATOM 953 C C . LEU A 1 112 ? -11.934 -3.029 8.171 1.00 92.44 112 LEU A C 1
ATOM 955 O O . LEU A 1 112 ? -12.184 -3.524 9.270 1.00 92.44 112 LEU A O 1
ATOM 959 N N . TYR A 1 113 ? -12.503 -1.897 7.756 1.00 91.25 113 TYR A N 1
ATOM 960 C CA . TYR A 1 113 ? -13.540 -1.211 8.522 1.00 91.25 113 TYR A CA 1
ATOM 961 C C . TYR A 1 113 ? -14.802 -2.064 8.669 1.00 91.25 113 TYR A C 1
ATOM 963 O O . TYR A 1 113 ? -15.286 -2.240 9.790 1.00 91.25 113 TYR A O 1
ATOM 971 N N . ILE A 1 114 ? -15.295 -2.652 7.576 1.00 91.69 114 ILE A N 1
ATOM 972 C CA . ILE A 1 114 ? -16.447 -3.562 7.607 1.00 91.69 114 ILE A CA 1
ATOM 973 C C . ILE A 1 114 ? -16.139 -4.789 8.468 1.00 91.69 114 ILE A C 1
ATOM 975 O O . ILE A 1 114 ? -16.921 -5.117 9.359 1.00 91.69 114 ILE A O 1
ATOM 979 N N . LEU A 1 115 ? -14.981 -5.426 8.270 1.00 90.94 115 LEU A N 1
ATOM 980 C CA . LEU A 1 115 ? -14.559 -6.582 9.066 1.00 90.94 115 LEU A CA 1
ATOM 981 C C . LEU A 1 115 ? -14.484 -6.252 10.559 1.00 90.94 115 LEU A C 1
ATOM 983 O O . LEU A 1 115 ? -14.934 -7.040 11.386 1.00 90.94 115 LEU A O 1
ATOM 987 N N . GLY A 1 116 ? -13.977 -5.072 10.914 1.00 87.50 116 GLY A N 1
ATOM 988 C CA . GLY A 1 116 ? -13.966 -4.598 12.294 1.00 87.50 116 GLY A CA 1
ATOM 989 C C . GLY A 1 116 ? -15.363 -4.428 12.880 1.00 87.50 116 GLY A C 1
ATOM 990 O O . GLY A 1 116 ? -15.603 -4.811 14.023 1.00 87.50 116 GLY A O 1
ATOM 991 N N . ARG A 1 117 ? -16.309 -3.889 12.104 1.00 87.25 117 ARG A N 1
ATOM 992 C CA . ARG A 1 117 ? -17.703 -3.728 12.545 1.00 87.25 117 ARG A CA 1
ATOM 993 C C . ARG A 1 117 ? -18.391 -5.080 12.738 1.00 87.25 117 ARG A C 1
ATOM 995 O O . ARG A 1 117 ? -19.019 -5.269 13.776 1.00 87.25 117 ARG A O 1
ATOM 1002 N N . LEU A 1 118 ? -18.206 -6.016 11.807 1.00 88.31 118 LEU A N 1
ATOM 1003 C CA . LEU A 1 118 ? -18.769 -7.370 11.885 1.00 88.31 118 LEU A CA 1
ATOM 1004 C C . LEU A 1 118 ? -18.170 -8.182 13.042 1.00 88.31 118 LEU A C 1
ATOM 1006 O O . LEU A 1 118 ? -18.897 -8.807 13.809 1.00 88.31 118 LEU A O 1
ATOM 1010 N N . ALA A 1 119 ? -16.851 -8.129 13.233 1.00 84.75 119 ALA A N 1
ATOM 1011 C CA . ALA A 1 119 ? -16.200 -8.796 14.360 1.00 84.75 119 ALA A CA 1
ATOM 1012 C C . ALA A 1 119 ? -16.694 -8.248 15.711 1.00 84.75 119 ALA A C 1
ATOM 1014 O O . ALA A 1 119 ? -16.839 -8.995 16.676 1.00 84.75 119 ALA A O 1
ATOM 1015 N N . GLY A 1 120 ? -16.994 -6.947 15.772 1.00 77.56 120 GLY A N 1
ATOM 1016 C CA . GLY A 1 120 ? -17.564 -6.305 16.956 1.00 77.56 120 GLY A CA 1
ATOM 1017 C C . GLY A 1 120 ? -19.004 -6.703 17.250 1.00 77.56 120 GLY A C 1
ATOM 1018 O O . GLY A 1 120 ? -19.360 -6.776 18.418 1.00 77.56 120 GLY A O 1
ATOM 1019 N N . SER A 1 121 ? -19.816 -6.987 16.228 1.00 73.38 121 SER A N 1
ATOM 1020 C CA . SER A 1 121 ? -21.186 -7.478 16.427 1.00 73.38 121 SER A CA 1
ATOM 1021 C C . SER A 1 121 ? -21.251 -8.951 16.832 1.00 73.38 121 SER A C 1
ATOM 1023 O O . SER A 1 121 ? -22.242 -9.368 17.418 1.00 73.38 121 SER A O 1
ATOM 1025 N N . ILE A 1 122 ? -20.216 -9.739 16.517 1.00 67.00 122 ILE A N 1
ATOM 1026 C CA . ILE A 1 122 ? -20.170 -11.179 16.814 1.00 67.00 122 ILE A CA 1
ATOM 1027 C C . ILE A 1 122 ? -19.604 -11.455 18.213 1.00 67.00 122 ILE A C 1
ATOM 1029 O O . ILE A 1 122 ? -19.961 -12.463 18.810 1.00 67.00 122 ILE A O 1
ATOM 1033 N N . SER A 1 123 ? -18.753 -10.578 18.764 1.00 56.09 123 SER A N 1
ATOM 1034 C CA . SER A 1 123 ? -18.319 -10.692 20.161 1.00 56.09 123 SER A CA 1
ATOM 1035 C C . SER A 1 123 ? -19.485 -10.289 21.063 1.00 56.09 123 SER A C 1
ATOM 1037 O O . SER A 1 123 ? -19.740 -9.088 21.189 1.00 56.09 123 SER A O 1
ATOM 1039 N N . PRO A 1 124 ? -20.187 -11.237 21.714 1.00 51.41 124 PRO A N 1
ATOM 1040 C CA . PRO A 1 124 ? -21.211 -10.862 22.660 1.00 51.41 124 PRO A CA 1
ATOM 1041 C C . PRO A 1 124 ? -20.510 -10.114 23.789 1.00 51.41 124 PRO A C 1
ATOM 1043 O O . PRO A 1 124 ? -19.421 -10.480 24.242 1.00 51.41 124 PRO A O 1
ATOM 1046 N N . THR A 1 125 ? -21.132 -9.019 24.182 1.00 47.88 125 THR A N 1
ATOM 1047 C CA . THR A 1 125 ? -20.970 -8.330 25.450 1.00 47.88 125 THR A CA 1
ATOM 1048 C C . THR A 1 125 ? -20.538 -9.317 26.539 1.00 47.88 125 THR A C 1
ATOM 1050 O O . THR A 1 125 ? -21.335 -10.126 27.005 1.00 47.88 125 THR A O 1
ATOM 1053 N N . LYS A 1 126 ? -19.272 -9.251 26.969 1.00 43.91 126 LYS A N 1
ATOM 1054 C CA . LYS A 1 126 ? -18.955 -9.589 28.357 1.00 43.91 126 LYS A CA 1
ATOM 1055 C C . LYS A 1 126 ? -19.518 -8.429 29.178 1.00 43.91 126 LYS A C 1
ATOM 1057 O O . LYS A 1 126 ? -18.835 -7.418 29.332 1.00 43.91 126 LYS A O 1
ATOM 1062 N N . GLN A 1 127 ? -20.812 -8.519 29.497 1.00 38.59 127 GLN A N 1
ATOM 1063 C CA . GLN A 1 127 ? -21.403 -7.774 30.609 1.00 38.59 127 GLN A CA 1
ATOM 1064 C C . GLN A 1 127 ? -20.756 -8.246 31.907 1.00 38.59 127 GLN A C 1
ATOM 1066 O O . GLN A 1 127 ? -20.436 -9.455 31.985 1.00 38.59 127 GLN A O 1
#

pLDDT: mean 86.22, std 11.59, range [38.59, 95.94]

Sequence (127 aa):
MWLAFILIIALCWLDYQFFTEGLKAHLMAPQKRRIMHLLLLCCITATGYWGWYRHPMRWIKKLWVFL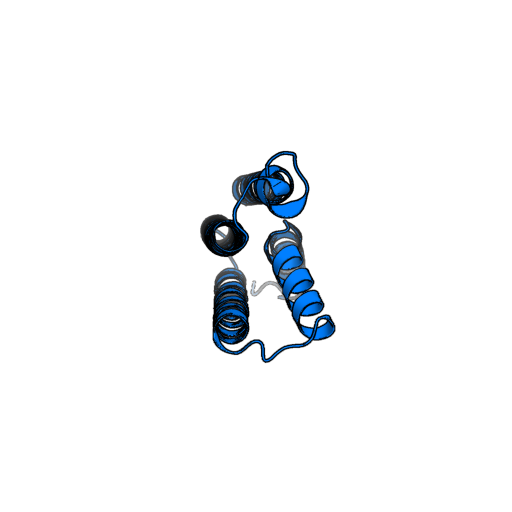YLITIFLIGCIGLLQWQYQLFDHNVLDVIFGVRIFFCSPAPFFILYILGRLAGSISPTKQ

Foldseek 3Di:
DVVLLVVLQVLLVCCCQQQNDHDCVVVDDPVVSLVVLLVSLVVNLVSLLVVCVPPPDPVLSVVSNVLSVVLSVVLVVVVVCCVPPVPDDPVVVVVNVVSSSCSSHSVSSVVSVVVSVVVVVPPPDPD

Radius of gyration: 16.77 Å; chains: 1; bounding box: 40×27×51 Å